Protein AF-A0A7S0IKE3-F1 (afdb_monomer)

Mean predicted aligned error: 17.7 Å

InterPro domains:
  IPR007914 Uncharacterised protein family UPF0193 [PF05250] (13-118)
  IPR007914 Uncharacterised protein family UPF0193 [PTHR28348] (13-118)

Structure (mmCIF, N/CA/C/O backbone):
data_AF-A0A7S0IKE3-F1
#
_entry.id   AF-A0A7S0IKE3-F1
#
loop_
_atom_site.group_PDB
_atom_site.id
_atom_site.type_symbol
_atom_site.label_atom_id
_atom_site.label_alt_id
_atom_site.label_comp_id
_atom_site.label_asym_id
_atom_site.label_entity_id
_atom_site.label_seq_id
_atom_site.pdbx_PDB_ins_code
_atom_site.Cartn_x
_atom_site.Cartn_y
_atom_site.Cartn_z
_atom_site.occupancy
_atom_site.B_iso_or_equiv
_atom_site.auth_seq_id
_atom_site.auth_comp_id
_atom_site.auth_asym_id
_atom_site.auth_atom_id
_atom_site.pdbx_PDB_model_num
ATOM 1 N N . MET A 1 1 ? -18.871 88.749 -38.850 1.00 45.34 1 MET A N 1
ATOM 2 C CA . MET A 1 1 ? -18.575 88.615 -37.410 1.00 45.34 1 MET A CA 1
ATOM 3 C C . MET A 1 1 ? -19.897 88.706 -36.671 1.00 45.34 1 MET A C 1
ATOM 5 O O . MET A 1 1 ? -20.506 89.766 -36.698 1.00 45.34 1 MET A O 1
ATOM 9 N N . ARG A 1 2 ? -20.412 87.582 -36.161 1.00 47.50 2 ARG A N 1
ATOM 10 C CA . ARG A 1 2 ? -21.662 87.541 -35.391 1.00 47.50 2 ARG A CA 1
ATOM 11 C C . ARG A 1 2 ? -21.286 87.447 -33.917 1.00 47.50 2 ARG A C 1
ATOM 13 O O . ARG A 1 2 ? -20.552 86.541 -33.542 1.00 47.50 2 ARG A O 1
ATOM 20 N N . ALA A 1 3 ? -21.708 88.445 -33.153 1.00 47.19 3 ALA A N 1
ATOM 21 C CA . ALA A 1 3 ? -21.729 88.401 -31.704 1.00 47.19 3 ALA A CA 1
ATOM 22 C C . ALA A 1 3 ? -22.910 87.513 -31.301 1.00 47.19 3 ALA A C 1
ATOM 24 O O . ALA A 1 3 ? -24.030 87.787 -31.731 1.00 47.19 3 ALA A O 1
ATOM 25 N N . ASP A 1 4 ? -22.651 86.459 -30.533 1.00 56.16 4 ASP A N 1
ATOM 26 C CA . ASP A 1 4 ? -23.695 85.689 -29.863 1.00 56.16 4 ASP A CA 1
ATOM 27 C C . ASP A 1 4 ? -23.974 86.355 -28.509 1.00 56.16 4 ASP A C 1
ATOM 29 O O . ASP A 1 4 ? -23.067 86.422 -27.672 1.00 56.16 4 ASP A O 1
ATOM 33 N N . PRO A 1 5 ? -25.183 86.892 -28.286 1.00 53.31 5 PRO A N 1
ATOM 34 C CA . PRO A 1 5 ? -25.555 87.467 -27.010 1.00 53.31 5 PRO A CA 1
ATOM 35 C C . PRO A 1 5 ? -26.211 86.403 -26.107 1.00 53.31 5 PRO A C 1
ATOM 37 O O . PRO A 1 5 ? -26.970 85.544 -26.553 1.00 53.31 5 PRO A O 1
ATOM 40 N N . ASP A 1 6 ? -25.928 86.522 -24.810 1.00 53.03 6 ASP A N 1
ATOM 41 C CA . ASP A 1 6 ? -26.840 86.186 -23.712 1.00 53.03 6 ASP A CA 1
ATOM 42 C C . ASP A 1 6 ? -27.075 84.706 -23.341 1.00 53.03 6 ASP A C 1
ATOM 44 O O . ASP A 1 6 ? -28.203 84.211 -23.358 1.00 53.03 6 ASP A O 1
ATOM 48 N N . PHE A 1 7 ? -26.059 84.024 -22.787 1.00 53.97 7 PHE A N 1
ATOM 49 C CA . PHE A 1 7 ? -26.342 82.994 -21.771 1.00 53.97 7 PHE A CA 1
ATOM 50 C C . PHE A 1 7 ? -26.516 83.670 -20.406 1.00 53.97 7 PHE A C 1
ATOM 52 O O . PHE A 1 7 ? -25.592 83.764 -19.596 1.00 53.97 7 PHE A O 1
ATOM 59 N N . ASN A 1 8 ? -27.723 84.184 -20.170 1.00 55.00 8 ASN A N 1
ATOM 60 C CA . ASN A 1 8 ? -28.148 84.720 -18.882 1.00 55.00 8 ASN A CA 1
ATOM 61 C C . ASN A 1 8 ? -28.216 83.587 -17.838 1.00 55.00 8 ASN A C 1
ATOM 63 O O . ASN A 1 8 ? -29.239 82.925 -17.648 1.00 55.00 8 ASN A O 1
ATOM 67 N N . GLY A 1 9 ? -27.094 83.335 -17.168 1.00 57.28 9 GLY A N 1
ATOM 68 C CA . GLY A 1 9 ? -27.010 82.432 -16.032 1.00 57.28 9 GLY A CA 1
ATOM 69 C C . GLY A 1 9 ? -27.737 83.011 -14.823 1.00 57.28 9 GLY A C 1
ATOM 70 O O . GLY A 1 9 ? -27.128 83.728 -14.049 1.00 57.28 9 GLY A O 1
ATOM 71 N N . THR A 1 10 ? -29.024 82.696 -14.650 1.00 59.00 10 THR A N 1
ATOM 72 C CA . THR A 1 10 ? -29.737 82.619 -13.352 1.00 59.00 10 THR A CA 1
ATOM 73 C C . THR A 1 10 ? -31.196 82.175 -13.552 1.00 59.00 10 THR A C 1
ATOM 75 O O . THR A 1 10 ? -32.143 82.897 -13.274 1.00 59.00 10 THR A O 1
ATOM 78 N N . SER A 1 11 ? -31.418 80.933 -13.985 1.00 60.00 11 SER A N 1
ATOM 79 C CA . SER A 1 11 ? -32.723 80.273 -13.816 1.00 60.00 11 SER A CA 1
ATOM 80 C C . SER A 1 11 ? -32.550 79.101 -12.857 1.00 60.00 11 SER A C 1
ATOM 82 O O . SER A 1 11 ? -32.258 77.980 -13.262 1.00 60.00 11 SER A O 1
ATOM 84 N N . ARG A 1 12 ? -32.651 79.364 -11.546 1.00 62.69 12 ARG A N 1
ATOM 85 C CA . ARG A 1 12 ? -32.729 78.288 -10.547 1.00 62.69 12 ARG A CA 1
ATOM 86 C C . ARG A 1 12 ? -34.019 77.515 -10.818 1.00 62.69 12 ARG A C 1
ATOM 88 O O . ARG A 1 12 ? -35.097 78.093 -10.712 1.00 62.69 12 ARG A O 1
ATOM 95 N N . ALA A 1 13 ? -33.899 76.237 -11.174 1.00 63.72 13 ALA A N 1
ATOM 96 C CA . ALA A 1 13 ? -35.047 75.354 -11.362 1.00 63.72 13 ALA A CA 1
ATOM 97 C C . ALA A 1 13 ? -36.006 75.446 -10.153 1.00 63.72 13 ALA A C 1
ATOM 99 O O . ALA A 1 13 ? -35.532 75.588 -9.015 1.00 63.72 13 ALA A O 1
ATOM 100 N N . PRO A 1 14 ? -37.335 75.387 -10.366 1.00 68.06 14 PRO A N 1
ATOM 101 C CA . PRO A 1 14 ? -38.293 75.465 -9.272 1.00 68.06 14 PRO A CA 1
ATOM 102 C 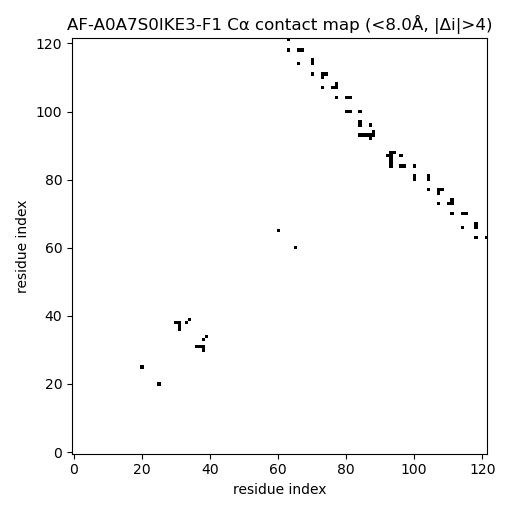C . PRO A 1 14 ? -38.016 74.348 -8.264 1.00 68.06 14 PRO A C 1
ATOM 104 O O . PRO A 1 14 ? -37.802 73.191 -8.633 1.00 68.06 14 PRO A O 1
ATOM 107 N N . LYS A 1 15 ? -37.997 74.697 -6.972 1.00 65.50 15 LYS A N 1
ATOM 108 C CA . LYS A 1 15 ? -37.806 73.699 -5.917 1.00 65.50 15 LYS A CA 1
ATOM 109 C C . LYS A 1 15 ? -38.987 72.719 -5.952 1.00 65.50 15 LYS A C 1
ATOM 111 O O . LYS A 1 15 ? -40.131 73.168 -6.030 1.00 65.50 15 LYS A O 1
ATOM 116 N N . PRO A 1 16 ? -38.739 71.403 -5.883 1.00 68.69 16 PRO A N 1
ATOM 117 C CA . PRO A 1 16 ? -39.806 70.413 -5.893 1.00 68.69 16 PRO A CA 1
ATOM 118 C C . PRO A 1 16 ? -40.721 70.615 -4.681 1.00 68.69 16 PRO A C 1
ATOM 120 O O . PRO A 1 16 ? -40.253 70.724 -3.549 1.00 68.69 16 PRO A O 1
ATOM 123 N N . SER A 1 17 ? -42.032 70.666 -4.922 1.00 66.00 17 SER A N 1
ATOM 124 C CA . SER A 1 17 ? -43.053 70.903 -3.889 1.00 66.00 17 SER A CA 1
ATOM 125 C C . SER A 1 17 ? -43.344 69.676 -3.021 1.00 66.00 17 SER A C 1
ATOM 127 O O . SER A 1 17 ? -43.993 69.789 -1.984 1.00 66.00 17 SER A O 1
ATOM 129 N N . LYS A 1 18 ? -42.863 68.497 -3.427 1.00 71.69 18 LYS A N 1
ATOM 130 C CA . LYS A 1 18 ? -43.030 67.227 -2.716 1.00 71.69 18 LYS A CA 1
ATOM 131 C C . LYS A 1 18 ? -41.665 66.585 -2.468 1.00 71.69 18 LYS A C 1
ATOM 133 O O . LYS A 1 18 ? -40.740 66.821 -3.251 1.00 71.69 18 LYS A O 1
ATOM 138 N N . PRO A 1 19 ? -41.518 65.768 -1.410 1.00 71.88 19 PRO A N 1
ATOM 139 C CA . PRO A 1 19 ? -40.278 65.050 -1.159 1.00 71.88 19 PRO A CA 1
ATOM 140 C C . PRO A 1 19 ? -39.925 64.204 -2.384 1.00 71.88 19 PRO A C 1
ATOM 142 O O . PRO A 1 19 ? -40.719 63.367 -2.802 1.00 71.88 19 PRO A O 1
ATOM 145 N N . LEU A 1 20 ? -38.733 64.414 -2.947 1.00 71.94 20 LEU A N 1
ATOM 146 C CA . LEU A 1 20 ? -38.260 63.669 -4.122 1.00 71.94 20 LEU A CA 1
ATOM 147 C C . LEU A 1 20 ? -38.083 62.169 -3.843 1.00 71.94 20 LEU A C 1
ATOM 149 O O . LEU A 1 20 ? -37.972 61.374 -4.769 1.00 71.94 20 LEU A O 1
ATOM 153 N N . LEU A 1 21 ? -38.012 61.790 -2.566 1.00 77.50 21 LEU A N 1
ATOM 154 C CA . LEU A 1 21 ? -37.668 60.450 -2.131 1.00 77.50 21 LEU A CA 1
ATOM 155 C C . LEU A 1 21 ? -38.430 60.091 -0.854 1.00 77.50 21 LEU A C 1
ATOM 157 O O . LEU A 1 21 ? -38.525 60.910 0.064 1.00 77.50 21 LEU A O 1
ATOM 161 N N . GLY A 1 22 ? -38.943 58.863 -0.785 1.00 82.38 22 GLY A N 1
ATOM 162 C CA . GLY A 1 22 ? -39.576 58.329 0.421 1.00 82.38 22 GLY A CA 1
ATOM 163 C C . GLY A 1 22 ? -38.570 58.073 1.550 1.00 82.38 22 GLY A C 1
ATOM 164 O O . GLY A 1 22 ? -37.378 57.884 1.308 1.00 82.38 22 GLY A O 1
ATOM 165 N N . GLU A 1 23 ? -39.052 58.026 2.794 1.00 83.31 23 GLU A N 1
ATOM 166 C CA . GLU A 1 23 ? -38.221 57.841 3.999 1.00 83.31 23 GLU A CA 1
ATOM 167 C C . GLU A 1 23 ? -37.362 56.565 3.970 1.00 83.31 23 GLU A C 1
ATOM 169 O O . GLU A 1 23 ? -36.207 56.575 4.400 1.00 83.31 23 GLU A O 1
ATOM 174 N N . ALA A 1 24 ? -37.886 55.468 3.415 1.00 79.31 24 ALA A N 1
ATOM 175 C CA . ALA A 1 24 ? -37.149 54.209 3.292 1.00 79.31 24 ALA A CA 1
ATOM 176 C C . ALA A 1 24 ? -35.911 54.344 2.389 1.00 79.31 24 ALA A C 1
ATOM 178 O O . ALA A 1 24 ? -34.823 53.876 2.731 1.00 79.31 24 ALA A O 1
ATOM 179 N N . GLU A 1 25 ? -36.067 55.033 1.262 1.00 78.44 25 GLU A N 1
ATOM 180 C CA . GLU A 1 25 ? -35.005 55.196 0.273 1.00 78.44 25 GLU A CA 1
ATOM 181 C C . GLU A 1 25 ? -33.990 56.264 0.722 1.00 78.44 25 GLU A C 1
ATOM 183 O O . GLU A 1 25 ? -32.786 56.077 0.549 1.00 78.44 25 GLU A O 1
ATOM 188 N N . LYS A 1 26 ? -34.426 57.301 1.459 1.00 85.06 26 LYS A N 1
ATOM 189 C CA . LYS A 1 26 ? -33.505 58.202 2.180 1.00 85.06 26 LYS A CA 1
ATOM 190 C C . LYS A 1 26 ? -32.591 57.431 3.138 1.00 85.06 26 LYS A C 1
ATOM 192 O O . LYS A 1 26 ? -31.377 57.616 3.102 1.00 85.06 26 LYS A O 1
ATOM 197 N N . ARG A 1 27 ? -33.150 56.529 3.958 1.00 82.50 27 ARG A N 1
ATOM 198 C CA . ARG A 1 27 ? -32.368 55.704 4.903 1.00 82.50 27 ARG A CA 1
ATOM 199 C C . ARG A 1 27 ? -31.409 54.747 4.200 1.00 82.50 27 ARG A C 1
ATOM 201 O O . ARG A 1 27 ? -30.333 54.469 4.728 1.00 82.50 27 ARG A O 1
ATOM 208 N N . ARG A 1 28 ? -31.792 54.213 3.037 1.00 80.56 28 ARG A N 1
ATOM 209 C CA . ARG A 1 2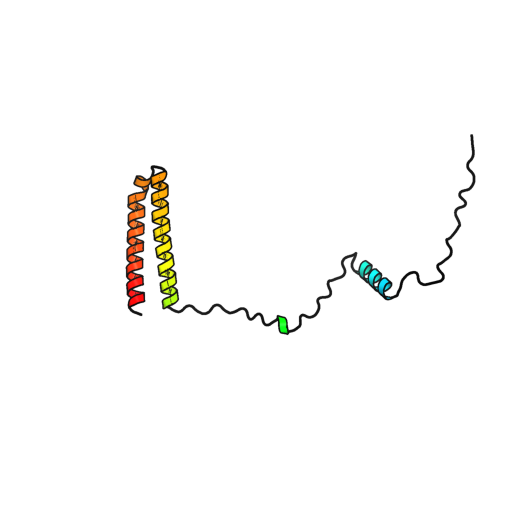8 ? -30.912 53.371 2.219 1.00 80.56 28 ARG A CA 1
ATOM 210 C C . ARG A 1 28 ? -29.708 54.169 1.716 1.00 80.56 28 ARG A C 1
ATOM 212 O O . ARG A 1 28 ? -28.580 53.714 1.887 1.00 80.56 28 ARG A O 1
ATOM 219 N N . LEU A 1 29 ? -29.937 55.352 1.142 1.00 80.06 29 LEU A N 1
ATOM 220 C CA . LEU A 1 29 ? -28.866 56.219 0.638 1.00 80.06 29 LEU A CA 1
ATOM 221 C C . LEU A 1 29 ? -27.958 56.737 1.753 1.00 80.06 29 LEU A C 1
ATOM 223 O O . LEU A 1 29 ? -26.746 56.812 1.564 1.00 80.06 29 LEU A O 1
ATOM 227 N N . GLN A 1 30 ? -28.530 57.056 2.915 1.00 84.19 30 GLN A N 1
ATOM 228 C CA . GLN A 1 30 ? -27.762 57.424 4.099 1.00 84.19 30 GLN A CA 1
ATOM 229 C C . GLN A 1 30 ? -26.784 56.306 4.483 1.00 84.19 30 GLN A C 1
ATOM 231 O O . GLN A 1 30 ? -25.582 56.551 4.529 1.00 84.19 30 GLN A O 1
ATOM 236 N N . ARG A 1 31 ? -27.272 55.067 4.643 1.00 79.56 31 ARG A N 1
ATOM 237 C CA . ARG A 1 31 ? -26.408 53.910 4.933 1.00 79.56 31 ARG A CA 1
ATOM 238 C C . ARG A 1 31 ? -25.353 53.687 3.852 1.00 79.56 31 ARG A C 1
ATOM 240 O O . ARG A 1 31 ? -24.208 53.381 4.157 1.00 79.56 31 ARG A O 1
ATOM 247 N N . LEU A 1 32 ? -25.704 53.866 2.581 1.00 79.94 32 LEU A N 1
ATOM 248 C CA . LEU A 1 32 ? -24.746 53.711 1.487 1.00 79.94 32 LEU A CA 1
ATOM 249 C C . LEU A 1 32 ? -23.587 54.717 1.584 1.00 79.94 32 LEU A C 1
ATOM 251 O O . LEU A 1 32 ? -22.445 54.350 1.313 1.00 79.94 32 LEU A O 1
ATOM 255 N N . ARG A 1 33 ? -23.869 55.962 1.995 1.00 80.81 33 ARG A N 1
ATOM 256 C CA . ARG A 1 33 ? -22.848 56.994 2.230 1.00 80.81 33 ARG A CA 1
ATOM 257 C C . ARG A 1 33 ? -22.007 56.707 3.468 1.00 80.81 33 ARG A C 1
ATOM 259 O O . ARG A 1 33 ? -20.793 56.832 3.395 1.00 80.81 33 ARG A O 1
ATOM 266 N N . GLU A 1 34 ? -22.640 56.302 4.567 1.00 78.00 34 GLU A N 1
ATOM 267 C CA . GLU A 1 34 ? -21.953 55.969 5.825 1.00 78.00 34 GLU A CA 1
ATOM 268 C C . GLU A 1 34 ? -20.882 54.886 5.627 1.00 78.00 34 GLU A C 1
ATOM 270 O O . GLU A 1 34 ? -19.812 54.963 6.222 1.00 78.00 34 GLU A O 1
ATOM 275 N N . PHE A 1 35 ? -21.133 53.914 4.745 1.00 74.00 35 PHE A N 1
ATOM 276 C CA . PHE A 1 35 ? -20.226 52.791 4.501 1.00 74.00 35 PHE A CA 1
ATOM 277 C C . PHE A 1 35 ? -19.477 52.855 3.158 1.00 74.00 35 PHE A C 1
ATOM 279 O O . PHE A 1 35 ? -19.058 51.815 2.647 1.00 74.00 35 PHE A O 1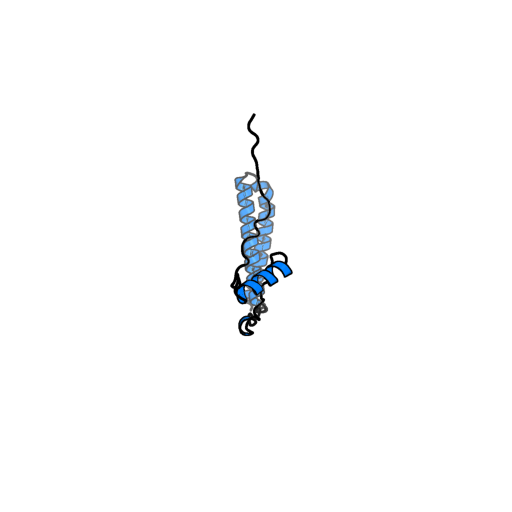
ATOM 286 N N . ASN A 1 36 ? -19.321 54.042 2.553 1.00 76.25 36 ASN A N 1
ATOM 287 C CA . ASN A 1 36 ? -18.604 54.232 1.278 1.00 76.25 36 ASN A CA 1
ATOM 288 C C . ASN A 1 36 ? -19.005 53.216 0.183 1.00 76.25 36 ASN A C 1
ATOM 290 O O . ASN A 1 36 ? -18.163 52.663 -0.522 1.00 76.25 36 ASN A O 1
ATOM 294 N N . GLY A 1 37 ? -20.300 52.921 0.059 1.00 68.44 37 GLY A N 1
ATOM 295 C CA . GLY A 1 37 ? -20.821 51.985 -0.940 1.00 68.44 37 GLY A CA 1
ATOM 296 C C . GLY A 1 37 ? -20.844 50.504 -0.534 1.00 68.44 37 GLY A C 1
ATOM 297 O O . GLY A 1 37 ? -21.401 49.704 -1.284 1.00 68.44 37 GLY A O 1
ATOM 298 N N . ARG A 1 38 ? -20.314 50.115 0.635 1.00 67.44 38 ARG A N 1
ATOM 299 C CA . ARG A 1 38 ? -20.341 48.726 1.143 1.00 67.44 38 ARG A CA 1
ATOM 300 C C . ARG A 1 38 ? -21.020 48.624 2.512 1.00 67.44 38 ARG A C 1
ATOM 302 O O . ARG A 1 38 ? -20.334 48.466 3.521 1.00 67.44 38 ARG A O 1
ATOM 309 N N . PRO A 1 39 ? -22.361 48.706 2.580 1.00 64.19 39 PRO A N 1
ATOM 310 C CA . PRO A 1 39 ? -23.061 48.485 3.838 1.00 64.19 39 PRO A CA 1
ATOM 311 C C . PRO A 1 39 ? -22.739 47.078 4.379 1.00 64.19 39 PRO A C 1
ATOM 313 O O . PRO A 1 39 ? -22.720 46.127 3.592 1.00 64.19 39 PRO A O 1
ATOM 316 N N . PRO A 1 40 ? -22.481 46.930 5.691 1.00 61.66 40 PRO A N 1
ATOM 317 C CA . PRO A 1 40 ? -22.179 45.642 6.293 1.00 61.66 40 PRO A CA 1
ATOM 318 C C . PRO A 1 40 ? -23.364 44.701 6.100 1.00 61.66 40 PRO A C 1
ATOM 320 O O . PRO A 1 40 ? -24.526 45.085 6.278 1.00 61.66 40 PRO A O 1
ATOM 323 N N . GLU A 1 41 ? -23.060 43.468 5.709 1.00 61.66 41 GLU A N 1
ATOM 324 C CA . GLU A 1 41 ? -24.058 42.423 5.559 1.00 61.66 41 GLU A CA 1
ATOM 325 C C . GLU A 1 41 ? -24.736 42.224 6.918 1.00 61.66 41 GLU A C 1
ATOM 327 O O . GLU A 1 41 ? -24.073 42.009 7.935 1.00 61.66 41 GLU A O 1
ATOM 332 N N . VAL A 1 42 ? -26.061 42.376 6.967 1.00 60.44 42 VAL A N 1
ATOM 333 C CA . VAL A 1 42 ? -26.826 42.126 8.189 1.00 60.44 42 VAL A CA 1
ATOM 334 C C . VAL A 1 42 ? -26.701 40.636 8.478 1.00 60.44 42 VAL A C 1
ATOM 336 O O . VAL A 1 42 ? -27.431 39.829 7.901 1.00 60.44 42 VAL A O 1
ATOM 339 N N . VAL A 1 43 ? -25.758 40.273 9.348 1.00 57.38 43 VAL A N 1
ATOM 340 C CA . VAL A 1 43 ? -25.619 38.916 9.870 1.00 57.38 43 VAL A CA 1
ATOM 341 C C . VAL A 1 43 ? -26.902 38.634 10.637 1.00 57.38 43 VAL A C 1
ATOM 343 O O . VAL A 1 43 ? -27.086 39.072 11.773 1.00 57.38 43 VAL A O 1
ATOM 346 N N . ARG A 1 44 ? -27.854 37.967 9.981 1.00 60.44 44 ARG A N 1
ATOM 347 C CA . ARG A 1 44 ? -29.043 37.466 10.665 1.00 60.44 44 ARG A CA 1
ATOM 348 C C . ARG A 1 44 ? -28.529 36.510 11.740 1.00 60.44 44 ARG A C 1
ATOM 350 O O . ARG A 1 44 ? -27.691 35.670 11.408 1.00 60.44 44 ARG A O 1
ATOM 357 N N . PRO A 1 45 ? -28.986 36.606 12.998 1.00 56.91 45 PRO A N 1
ATOM 358 C CA . PRO A 1 45 ? -28.635 35.601 13.984 1.00 56.91 45 PRO A CA 1
ATOM 359 C C . PRO A 1 45 ? -29.108 34.256 13.433 1.00 56.91 45 PRO A C 1
ATOM 361 O O . PRO A 1 45 ? -30.307 34.049 13.230 1.00 56.91 45 PRO A O 1
ATOM 364 N N . GLN A 1 46 ? -28.155 33.380 13.103 1.00 54.34 46 GLN A N 1
ATOM 365 C CA . GLN A 1 46 ? -28.462 32.014 12.708 1.00 54.34 46 GLN A CA 1
ATOM 366 C C . GLN A 1 46 ? -29.327 31.416 13.811 1.00 54.34 46 GLN A C 1
ATOM 368 O O . GLN A 1 46 ? -29.000 31.507 14.999 1.00 54.34 46 GLN A O 1
ATOM 373 N N . LYS A 1 47 ? -30.471 30.850 13.425 1.00 57.50 47 LYS A N 1
ATOM 374 C CA . LYS A 1 47 ? -31.327 30.124 14.361 1.00 57.50 47 LYS A CA 1
ATOM 375 C C . LYS A 1 47 ? -30.452 29.043 15.002 1.00 57.50 47 LYS A C 1
ATOM 377 O O . LYS A 1 47 ? -29.738 28.342 14.288 1.00 57.50 47 LYS A O 1
ATOM 382 N N . LEU A 1 48 ? -30.506 28.887 16.330 1.00 54.19 48 LEU A N 1
ATOM 383 C CA . LEU A 1 48 ? -29.725 27.868 17.056 1.00 54.19 48 LEU A CA 1
ATOM 384 C C . LEU A 1 48 ? -29.863 26.450 16.458 1.00 54.19 48 LEU A C 1
ATOM 386 O O . LEU A 1 48 ? -28.977 25.625 16.653 1.00 54.19 48 LEU A O 1
ATOM 390 N N . SER A 1 49 ? -30.929 26.188 15.693 1.00 54.97 49 SER A N 1
ATOM 391 C CA . SER A 1 49 ? -31.156 24.959 14.928 1.00 54.97 49 SER A CA 1
ATOM 392 C C . SER A 1 49 ? -30.067 24.620 13.900 1.00 54.97 49 SER A C 1
ATOM 394 O O . SER A 1 49 ? -29.973 23.469 13.495 1.00 54.97 49 SER A O 1
ATOM 396 N N . GLU A 1 50 ? -29.239 25.577 13.473 1.00 55.84 50 GLU A N 1
ATOM 397 C CA . GLU A 1 50 ? -28.143 25.343 12.514 1.00 55.84 50 GLU A CA 1
ATOM 398 C C . GLU A 1 50 ? -26.797 25.042 13.196 1.00 55.84 50 GLU A C 1
ATOM 400 O O . GLU A 1 50 ? -25.843 24.624 12.538 1.00 55.84 50 GLU A O 1
ATOM 405 N N . ARG A 1 51 ? -26.707 25.217 14.523 1.00 53.34 51 ARG A N 1
ATOM 406 C CA . ARG A 1 51 ? -25.464 25.038 15.292 1.00 53.34 51 ARG A CA 1
ATOM 407 C C . ARG A 1 51 ? -25.166 23.574 15.629 1.00 53.34 51 ARG A C 1
ATOM 409 O O . ARG A 1 51 ? -24.049 23.252 16.024 1.00 53.34 51 ARG A O 1
ATOM 416 N N . SER A 1 52 ? -26.128 22.679 15.421 1.00 53.38 52 SER A N 1
ATOM 417 C CA . SER A 1 52 ? -26.013 21.246 15.706 1.00 53.38 52 SER A CA 1
ATOM 418 C C . SER A 1 52 ? -25.443 20.452 14.528 1.00 53.38 52 SER A C 1
ATOM 420 O O . SER A 1 52 ? -25.903 19.357 14.232 1.00 53.38 52 SER A O 1
ATOM 422 N N . LYS A 1 53 ? -24.412 20.966 13.852 1.00 60.47 53 LYS A N 1
ATOM 423 C CA . LYS A 1 53 ? -23.471 20.076 13.162 1.00 60.47 53 LYS A CA 1
ATOM 424 C C . LYS A 1 53 ? -22.454 19.653 14.206 1.00 60.47 53 LYS A C 1
ATOM 426 O O . LYS A 1 53 ? -21.368 20.222 14.293 1.00 60.47 53 LYS A O 1
ATOM 431 N N . VAL A 1 54 ? -22.859 18.716 15.065 1.00 60.97 54 VAL A N 1
ATOM 432 C CA . VAL A 1 54 ? -21.919 17.988 15.917 1.00 60.97 54 VAL A CA 1
ATOM 433 C C . VAL A 1 54 ? -20.879 17.432 14.954 1.00 60.97 54 VAL A C 1
ATOM 435 O O . VAL A 1 54 ? -21.205 16.593 14.121 1.00 60.97 54 VAL A O 1
ATOM 438 N N . LYS A 1 55 ? -19.661 17.982 14.981 1.00 63.94 55 LYS A N 1
ATOM 439 C CA . LYS A 1 55 ? -18.520 17.357 14.317 1.00 63.94 55 LYS A CA 1
ATOM 440 C C . LYS A 1 55 ? -18.436 15.966 14.927 1.00 63.94 55 LYS A C 1
ATOM 442 O O . LYS A 1 55 ? -18.067 15.860 16.096 1.00 63.94 55 LYS A O 1
ATOM 447 N N . GLU A 1 56 ? -18.872 14.946 14.192 1.00 64.31 56 GLU A N 1
ATOM 448 C CA . GLU A 1 56 ? -18.688 13.560 14.601 1.00 64.31 56 GLU A CA 1
ATOM 449 C C . GLU A 1 56 ? -17.205 13.397 14.901 1.00 64.31 56 GLU A C 1
ATOM 451 O O . GLU A 1 56 ? -16.352 13.558 14.026 1.00 64.31 56 GLU A O 1
ATOM 456 N N . GLN A 1 57 ? -16.882 13.190 16.177 1.00 68.75 57 GLN A N 1
ATOM 457 C CA . GLN A 1 57 ? -15.524 12.824 16.520 1.00 68.75 57 GLN A CA 1
ATOM 458 C C . GLN A 1 57 ? -15.275 11.456 15.884 1.00 68.75 57 GLN A C 1
ATOM 460 O O . GLN A 1 57 ? -16.127 10.572 16.033 1.00 68.75 57 GLN A O 1
ATOM 465 N N . PRO A 1 58 ? -14.160 11.271 15.156 1.00 73.81 58 PRO A N 1
ATOM 466 C CA . PRO A 1 58 ? -13.877 9.994 14.529 1.00 73.81 58 PRO A CA 1
ATOM 467 C C . PRO A 1 58 ? -13.864 8.917 15.615 1.00 73.81 58 PRO A C 1
ATOM 469 O O . PRO A 1 58 ? -13.207 9.067 16.651 1.00 73.81 58 PRO A O 1
ATOM 472 N N . ARG A 1 59 ? -14.645 7.851 15.404 1.00 82.75 59 ARG A N 1
ATOM 473 C CA . ARG A 1 59 ? -14.661 6.707 16.317 1.00 82.75 59 ARG A CA 1
ATOM 474 C C . ARG A 1 59 ? -13.240 6.157 16.424 1.00 82.75 59 ARG A C 1
ATOM 476 O O . ARG A 1 59 ? -12.523 6.074 15.429 1.00 82.75 59 ARG A O 1
ATOM 483 N N . ARG A 1 60 ? -12.826 5.799 17.642 1.00 84.94 60 ARG A N 1
ATOM 484 C CA . ARG A 1 60 ? -11.539 5.127 17.849 1.00 84.94 60 ARG A CA 1
ATOM 485 C C . ARG A 1 60 ? -11.611 3.760 17.176 1.00 84.94 60 ARG A C 1
ATOM 487 O O . ARG A 1 60 ? -12.481 2.970 17.533 1.00 84.94 60 ARG A O 1
ATOM 494 N N . LYS A 1 61 ? -10.710 3.517 16.224 1.00 89.00 61 LYS A N 1
ATOM 495 C CA . LYS A 1 61 ? -10.592 2.233 15.528 1.00 89.00 61 LYS A CA 1
ATOM 496 C C . LYS A 1 61 ? -10.273 1.131 16.532 1.00 89.00 61 LYS A C 1
ATOM 498 O O . LYS A 1 61 ? -9.406 1.314 17.394 1.00 89.00 61 LYS A O 1
ATOM 503 N N . THR A 1 62 ? -10.962 0.007 16.414 1.00 93.44 62 THR A N 1
ATOM 504 C CA . THR A 1 62 ? -10.654 -1.220 17.148 1.00 93.44 62 THR A CA 1
ATOM 505 C C . THR A 1 62 ? -9.282 -1.753 16.739 1.00 93.44 62 THR A C 1
ATOM 507 O O . THR A 1 62 ? -8.747 -1.402 15.688 1.00 93.44 62 THR A O 1
ATOM 510 N N . GLN A 1 63 ? -8.692 -2.614 17.568 1.00 92.06 63 GLN A N 1
ATOM 511 C CA . GLN A 1 63 ? -7.404 -3.233 17.248 1.00 92.06 63 GLN A CA 1
ATOM 512 C C . GLN A 1 63 ? -7.472 -4.047 15.946 1.00 92.06 63 GLN A C 1
ATOM 514 O O . GLN A 1 63 ? -6.544 -3.995 15.146 1.00 92.06 63 GLN A O 1
ATOM 519 N N . ARG A 1 64 ? -8.593 -4.740 15.709 1.00 93.81 64 ARG A N 1
ATOM 520 C CA . ARG A 1 64 ? -8.837 -5.486 14.474 1.00 93.81 64 ARG A CA 1
ATOM 521 C C . ARG A 1 64 ? -8.860 -4.566 13.251 1.00 93.81 64 ARG A C 1
ATOM 523 O O . ARG A 1 64 ? -8.118 -4.814 12.312 1.00 93.81 64 ARG A O 1
ATOM 530 N N . GLU A 1 65 ? -9.621 -3.470 13.297 1.00 94.88 65 GLU A N 1
ATOM 531 C CA . GLU A 1 65 ? -9.676 -2.487 12.198 1.00 94.88 65 GLU A CA 1
ATOM 532 C C . GLU A 1 65 ? -8.300 -1.869 11.899 1.00 94.88 65 GLU A C 1
ATOM 534 O O . GLU A 1 65 ? -7.969 -1.624 10.744 1.00 94.88 65 GLU A O 1
ATOM 539 N N . GLN A 1 66 ? -7.475 -1.632 12.926 1.00 94.81 66 GLN A N 1
ATOM 540 C CA . GLN A 1 66 ? -6.107 -1.129 12.741 1.00 94.81 66 GLN A CA 1
ATOM 541 C C . GLN A 1 66 ? -5.206 -2.152 12.035 1.00 94.81 66 GLN A C 1
ATOM 543 O O . GLN A 1 66 ? -4.394 -1.778 11.191 1.00 94.81 66 GLN A O 1
ATOM 548 N N . LEU A 1 67 ? -5.336 -3.438 12.376 1.00 95.31 67 LEU A N 1
ATOM 549 C CA . LEU A 1 67 ? -4.589 -4.509 11.716 1.00 95.31 67 LEU A CA 1
ATOM 550 C C . LEU A 1 67 ? -5.062 -4.735 10.277 1.00 95.31 67 LEU A C 1
ATOM 552 O O . LEU A 1 67 ? -4.225 -4.940 9.406 1.00 95.31 67 LEU A O 1
ATOM 556 N N . GLU A 1 68 ? -6.369 -4.658 10.017 1.00 95.69 68 GLU A N 1
ATOM 557 C CA . GLU A 1 68 ? -6.937 -4.741 8.664 1.00 95.69 68 GLU A CA 1
ATOM 558 C C . GLU A 1 68 ? -6.460 -3.573 7.785 1.00 95.69 68 GLU A C 1
ATOM 560 O O . GLU A 1 68 ? -6.072 -3.782 6.639 1.00 95.69 68 GLU A O 1
ATOM 565 N N . GLU A 1 69 ? -6.409 -2.351 8.321 1.00 96.50 69 GLU A N 1
ATOM 566 C CA . GLU A 1 69 ? -5.859 -1.191 7.607 1.00 96.50 69 GLU A CA 1
ATOM 567 C C . GLU A 1 69 ? -4.371 -1.369 7.284 1.00 96.50 69 GLU A C 1
ATOM 569 O O . GLU A 1 69 ? -3.949 -1.106 6.158 1.00 96.50 69 GLU A O 1
ATOM 574 N N . LEU A 1 70 ? -3.581 -1.864 8.241 1.00 97.06 70 LEU A N 1
ATOM 575 C CA . LEU A 1 70 ? -2.169 -2.165 8.010 1.00 97.06 70 LEU A CA 1
ATOM 576 C C . LEU A 1 70 ? -1.990 -3.278 6.968 1.00 97.06 70 LEU A C 1
ATOM 578 O O . LEU A 1 70 ? -1.099 -3.190 6.128 1.00 97.06 70 LEU A O 1
ATOM 582 N N . PHE A 1 71 ? -2.845 -4.301 6.993 1.00 97.62 71 PHE A N 1
ATOM 583 C CA . PHE A 1 71 ? -2.840 -5.369 5.999 1.00 97.62 71 PHE A CA 1
ATOM 584 C C . PHE A 1 71 ? -3.060 -4.803 4.591 1.00 97.62 71 PHE A C 1
ATOM 586 O O . PHE A 1 71 ? -2.266 -5.067 3.692 1.00 97.62 71 PHE A O 1
ATOM 593 N N . GLN A 1 72 ? -4.090 -3.970 4.411 1.00 97.88 72 GLN A N 1
ATOM 594 C CA . GLN A 1 72 ? -4.376 -3.335 3.121 1.00 97.88 72 GLN A CA 1
ATOM 595 C C . GLN A 1 72 ? -3.243 -2.412 2.662 1.00 97.88 72 GLN A C 1
ATOM 597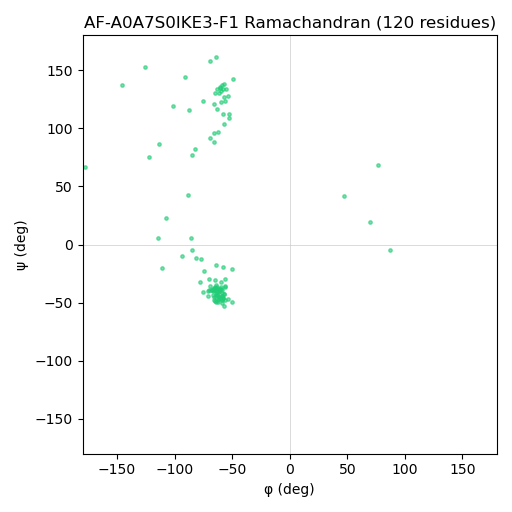 O O . GLN A 1 72 ? -2.904 -2.404 1.482 1.00 97.88 72 GLN A O 1
ATOM 602 N N . ALA A 1 73 ? -2.614 -1.678 3.584 1.00 98.12 73 ALA A N 1
ATOM 603 C CA . ALA A 1 73 ? -1.467 -0.836 3.256 1.00 98.12 73 ALA A CA 1
ATOM 604 C C . ALA A 1 73 ? -0.294 -1.654 2.689 1.00 98.12 73 ALA A C 1
ATOM 606 O O . ALA A 1 73 ? 0.271 -1.284 1.664 1.00 98.12 73 ALA A O 1
ATOM 607 N N . ILE A 1 74 ? 0.035 -2.795 3.304 1.00 97.94 74 ILE A N 1
ATOM 608 C CA . ILE A 1 74 ? 1.133 -3.651 2.830 1.00 97.94 74 ILE A CA 1
ATOM 609 C C . ILE A 1 74 ? 0.795 -4.320 1.490 1.00 97.94 74 ILE A C 1
ATOM 611 O O . ILE A 1 74 ? 1.685 -4.473 0.655 1.00 97.94 74 ILE A O 1
ATOM 615 N N . VAL A 1 75 ? -0.467 -4.700 1.255 1.00 98.25 75 VAL A N 1
ATOM 616 C CA . VAL A 1 75 ? -0.904 -5.180 -0.070 1.00 98.25 75 VAL A CA 1
ATOM 617 C C . VAL A 1 75 ? -0.654 -4.106 -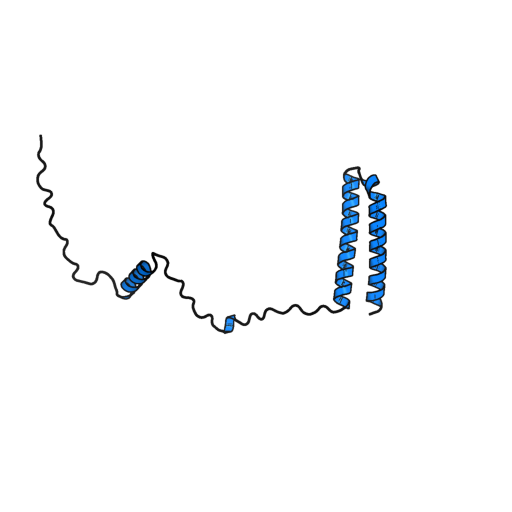1.129 1.00 98.25 75 VAL A C 1
ATOM 619 O O . VAL A 1 75 ? -0.028 -4.402 -2.144 1.00 98.25 75 VAL A O 1
ATOM 622 N N . GLY A 1 76 ? -1.045 -2.858 -0.854 1.00 98.38 76 GLY A N 1
ATOM 623 C CA . GLY A 1 76 ? -0.768 -1.729 -1.745 1.00 98.38 76 GLY A CA 1
ATOM 624 C C . GLY A 1 76 ? 0.727 -1.542 -2.018 1.00 98.38 76 GLY A C 1
ATOM 625 O O . GLY A 1 76 ? 1.125 -1.382 -3.167 1.00 98.38 76 GLY A O 1
ATOM 626 N N . GLU A 1 77 ? 1.582 -1.656 -0.995 1.00 98.31 77 GLU A N 1
ATOM 627 C CA . GLU A 1 77 ? 3.038 -1.590 -1.189 1.00 98.31 77 GLU A CA 1
ATOM 628 C C . GLU A 1 77 ? 3.562 -2.695 -2.120 1.00 98.31 77 GLU A C 1
ATOM 630 O O . GLU A 1 77 ? 4.463 -2.442 -2.916 1.00 98.31 77 GLU A O 1
ATOM 635 N N . ILE A 1 78 ? 3.029 -3.918 -2.042 1.00 98.44 78 ILE A N 1
ATOM 636 C CA . ILE A 1 78 ? 3.432 -5.007 -2.946 1.00 98.44 78 ILE A CA 1
ATOM 637 C C . ILE A 1 78 ? 3.027 -4.678 -4.384 1.00 98.44 78 ILE A C 1
AT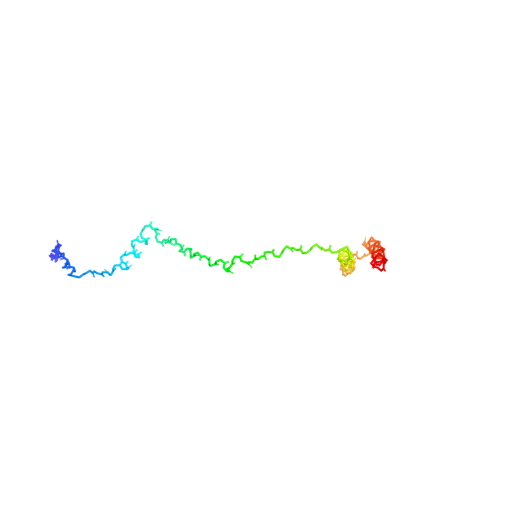OM 639 O O . ILE A 1 78 ? 3.870 -4.774 -5.276 1.00 98.44 78 ILE A O 1
ATOM 643 N N . GLU A 1 79 ? 1.784 -4.245 -4.600 1.00 98.50 79 GLU A N 1
ATOM 644 C CA . GLU A 1 79 ? 1.276 -3.869 -5.926 1.00 98.50 79 GLU A CA 1
ATOM 645 C C . GLU A 1 79 ? 2.102 -2.730 -6.547 1.00 98.50 79 GLU A C 1
ATOM 647 O O . GLU A 1 79 ? 2.472 -2.792 -7.720 1.00 98.50 79 GLU A O 1
ATOM 652 N N . GLU A 1 80 ? 2.471 -1.719 -5.755 1.00 98.50 80 GLU A N 1
ATOM 653 C CA . GLU A 1 80 ? 3.346 -0.627 -6.196 1.00 98.50 80 GLU A CA 1
ATOM 654 C C . GLU A 1 80 ? 4.731 -1.131 -6.625 1.00 98.50 80 GLU A C 1
ATOM 656 O O . GLU A 1 80 ? 5.288 -0.670 -7.626 1.00 98.50 80 GLU A O 1
ATOM 661 N N . ARG A 1 81 ? 5.305 -2.088 -5.887 1.00 98.44 81 ARG A N 1
ATOM 662 C CA . ARG A 1 81 ? 6.631 -2.652 -6.185 1.00 98.44 81 ARG A CA 1
ATOM 663 C C . ARG A 1 81 ? 6.610 -3.533 -7.427 1.00 98.44 81 ARG A C 1
ATOM 665 O O . ARG A 1 81 ? 7.539 -3.458 -8.234 1.00 98.44 81 ARG A O 1
ATOM 672 N N . GLU A 1 82 ? 5.564 -4.334 -7.598 1.00 98.12 82 GLU A N 1
ATOM 673 C CA . GLU A 1 82 ? 5.344 -5.116 -8.816 1.00 98.12 82 GLU A CA 1
ATOM 674 C C . GLU A 1 82 ? 5.167 -4.195 -10.029 1.00 98.12 82 GLU A C 1
ATOM 676 O O . GLU A 1 82 ? 5.883 -4.352 -11.021 1.00 98.12 82 GLU A O 1
ATOM 681 N N . GLY A 1 83 ? 4.321 -3.166 -9.906 1.00 98.25 83 GLY A N 1
ATOM 682 C CA . GLY A 1 83 ? 4.116 -2.157 -10.944 1.00 98.25 83 GLY A CA 1
ATOM 683 C C . GLY A 1 83 ? 5.408 -1.435 -11.328 1.00 98.25 83 GLY A C 1
ATOM 684 O O . GLY A 1 83 ? 5.740 -1.346 -12.510 1.00 98.25 83 GLY A O 1
ATOM 685 N N . PHE A 1 84 ? 6.203 -1.002 -10.345 1.00 98.19 84 PHE A N 1
ATOM 686 C CA . PHE A 1 84 ? 7.510 -0.390 -10.596 1.00 98.19 84 PHE A CA 1
ATOM 687 C C . PHE A 1 84 ? 8.451 -1.324 -11.368 1.00 98.19 84 PHE A C 1
ATOM 689 O O . PHE A 1 84 ? 9.139 -0.893 -12.300 1.00 98.19 84 PHE A O 1
ATOM 696 N N . LEU A 1 85 ? 8.513 -2.606 -10.997 1.00 98.00 85 LEU A N 1
ATOM 697 C CA . LEU A 1 85 ? 9.380 -3.557 -11.688 1.00 98.00 85 LEU A CA 1
ATOM 698 C C . LEU A 1 85 ? 8.931 -3.771 -13.137 1.00 98.00 85 LEU A C 1
ATOM 700 O O . LEU A 1 85 ? 9.779 -3.839 -14.030 1.00 98.00 85 LEU A O 1
ATOM 704 N N . ASP A 1 86 ? 7.625 -3.835 -13.379 1.00 98.25 86 ASP A N 1
ATOM 705 C CA . ASP A 1 86 ? 7.065 -3.972 -14.720 1.00 98.25 86 ASP A CA 1
ATOM 706 C C . ASP A 1 86 ? 7.306 -2.724 -15.579 1.00 98.25 86 ASP A C 1
ATOM 708 O O . ASP A 1 86 ? 7.713 -2.852 -16.737 1.00 98.25 86 ASP A O 1
ATOM 712 N N . GLU A 1 87 ? 7.200 -1.520 -15.010 1.00 98.25 87 GLU A N 1
ATOM 713 C CA . GLU A 1 87 ? 7.620 -0.278 -15.672 1.00 98.25 87 GLU A CA 1
ATOM 714 C C . GLU A 1 87 ? 9.112 -0.316 -16.037 1.00 98.25 87 GLU A C 1
ATOM 716 O O . GLU A 1 87 ? 9.504 -0.023 -17.171 1.00 98.25 87 GLU A O 1
ATOM 721 N N . MET A 1 88 ? 9.977 -0.732 -15.107 1.00 97.75 88 MET A N 1
ATOM 722 C CA . MET A 1 88 ? 11.412 -0.837 -15.376 1.00 97.75 88 MET A CA 1
ATOM 723 C C . MET A 1 88 ? 11.727 -1.894 -16.437 1.00 97.75 88 MET A C 1
ATOM 725 O O . MET A 1 88 ? 12.616 -1.675 -17.265 1.00 97.75 88 MET A O 1
ATOM 729 N N . ARG A 1 89 ? 11.002 -3.019 -16.465 1.00 97.06 89 ARG A N 1
ATOM 730 C CA . ARG A 1 89 ? 11.104 -4.036 -17.524 1.00 97.06 89 ARG A CA 1
ATOM 731 C C . ARG A 1 89 ? 10.678 -3.477 -18.877 1.00 97.06 89 ARG A C 1
ATOM 733 O O . ARG A 1 89 ? 11.418 -3.651 -19.843 1.00 97.06 89 ARG A O 1
ATOM 740 N N . ALA A 1 90 ? 9.567 -2.744 -18.940 1.00 97.94 90 ALA A N 1
ATOM 741 C CA . ALA A 1 90 ? 9.104 -2.087 -20.162 1.00 97.94 90 ALA A CA 1
ATOM 742 C C . ALA A 1 90 ? 10.138 -1.087 -20.714 1.00 97.94 90 ALA A C 1
ATOM 744 O O . ALA A 1 90 ? 10.298 -0.951 -21.927 1.00 97.94 90 ALA A O 1
ATOM 745 N N . HIS A 1 91 ? 10.904 -0.440 -19.833 1.00 97.25 91 HIS A N 1
ATOM 746 C CA . HIS A 1 91 ? 12.011 0.448 -20.196 1.00 97.25 91 HIS A CA 1
ATOM 747 C C . HIS A 1 91 ? 13.364 -0.259 -20.423 1.00 97.25 91 HIS A C 1
ATOM 749 O O . HIS A 1 91 ? 14.379 0.418 -20.612 1.00 97.25 91 HIS A O 1
ATOM 755 N N . GLY A 1 92 ? 13.419 -1.597 -20.393 1.00 97.06 92 GLY A N 1
ATOM 756 C CA . GLY A 1 92 ? 14.647 -2.378 -20.597 1.00 97.06 92 GLY A CA 1
ATOM 757 C C . GLY A 1 92 ? 15.664 -2.271 -19.453 1.00 97.06 92 GLY A C 1
ATOM 758 O O . GLY A 1 92 ? 16.852 -2.519 -19.648 1.00 97.06 92 GLY A O 1
ATOM 759 N N . ARG A 1 93 ? 15.224 -1.857 -18.259 1.00 95.88 93 ARG A N 1
ATOM 760 C CA . ARG A 1 93 ? 16.053 -1.700 -17.049 1.00 95.88 93 ARG A CA 1
ATOM 761 C C . ARG A 1 93 ? 15.683 -2.672 -15.926 1.00 95.88 93 ARG A C 1
ATOM 763 O O . ARG A 1 93 ? 16.255 -2.557 -14.846 1.00 95.88 93 ARG A O 1
ATOM 770 N N . GLY A 1 94 ? 14.770 -3.614 -16.172 1.00 95.06 94 GLY A N 1
ATOM 771 C CA . GLY A 1 94 ? 14.266 -4.574 -15.182 1.00 95.06 94 GLY A CA 1
ATOM 772 C C . GLY A 1 94 ? 15.374 -5.298 -14.416 1.00 95.06 94 GLY A C 1
ATOM 773 O O . GLY A 1 94 ? 15.390 -5.248 -13.190 1.00 95.06 94 GLY A O 1
ATOM 774 N N . ASP A 1 95 ? 16.364 -5.847 -15.124 1.00 96.19 95 ASP A N 1
ATOM 775 C CA . ASP A 1 95 ? 17.464 -6.635 -14.541 1.00 96.19 95 ASP A CA 1
ATOM 776 C C . ASP A 1 95 ? 18.250 -5.891 -13.450 1.00 96.19 95 ASP A C 1
ATOM 778 O O . ASP A 1 95 ? 18.772 -6.505 -12.521 1.00 96.19 95 ASP A O 1
ATOM 782 N N . ARG A 1 96 ? 18.329 -4.553 -13.531 1.00 96.12 96 ARG A N 1
ATOM 783 C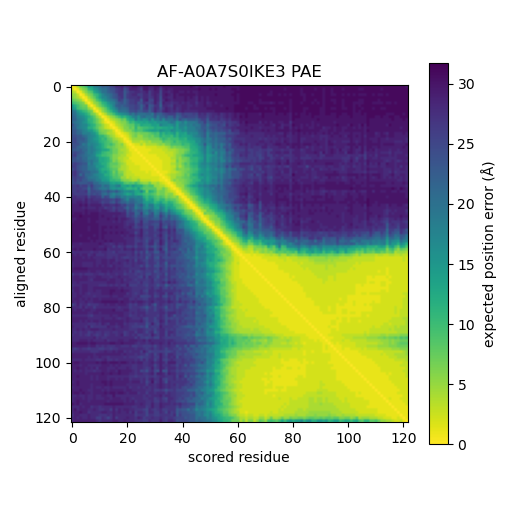 CA . ARG A 1 96 ? 19.039 -3.734 -12.533 1.00 96.12 96 ARG A CA 1
ATOM 784 C C . ARG A 1 96 ? 18.318 -3.686 -11.190 1.00 96.12 96 ARG A C 1
ATOM 786 O O . ARG A 1 96 ? 18.969 -3.501 -10.167 1.00 96.12 96 ARG A O 1
ATOM 793 N N . TYR A 1 97 ? 16.994 -3.803 -11.207 1.00 97.19 97 TYR A N 1
ATOM 794 C CA . TYR A 1 97 ? 16.140 -3.621 -10.034 1.00 97.19 97 TYR A CA 1
ATOM 795 C C . TYR A 1 97 ? 15.501 -4.929 -9.567 1.00 97.19 97 TYR A C 1
ATOM 797 O O . TYR A 1 97 ? 15.129 -5.039 -8.404 1.00 97.19 97 TYR A O 1
ATOM 805 N N . GLU A 1 98 ? 15.416 -5.939 -10.433 1.00 95.81 98 GLU A N 1
ATOM 806 C CA . GLU A 1 98 ? 14.662 -7.165 -10.190 1.00 95.81 98 GLU A CA 1
ATOM 807 C C . GLU A 1 98 ? 15.035 -7.866 -8.884 1.00 95.81 98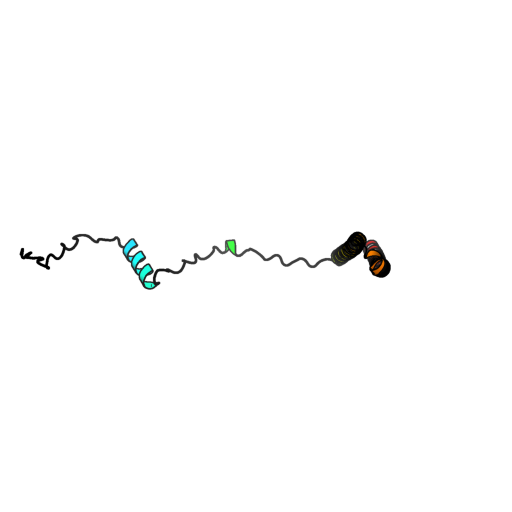 GLU A C 1
ATOM 809 O O . GLU A 1 98 ? 14.146 -8.227 -8.116 1.00 95.81 98 GLU A O 1
ATOM 814 N N . HIS A 1 99 ? 16.327 -8.035 -8.597 1.00 97.56 99 HIS A N 1
ATOM 815 C CA . HIS A 1 99 ? 16.738 -8.732 -7.379 1.00 97.56 99 HIS A CA 1
ATOM 816 C C . HIS A 1 99 ? 16.346 -7.965 -6.109 1.00 97.56 99 HIS A C 1
ATOM 818 O O . HIS A 1 99 ? 15.804 -8.558 -5.177 1.00 97.56 99 HIS A O 1
ATOM 824 N N . ALA A 1 100 ? 16.577 -6.649 -6.091 1.00 97.56 100 ALA A N 1
ATOM 825 C CA . ALA A 1 100 ? 16.252 -5.801 -4.949 1.00 97.56 100 ALA A CA 1
ATOM 826 C C . ALA A 1 100 ? 14.737 -5.740 -4.714 1.00 97.56 100 ALA A C 1
ATOM 828 O O . ALA A 1 100 ? 14.275 -6.006 -3.608 1.00 97.56 100 ALA A O 1
ATOM 829 N N . ILE A 1 101 ? 13.958 -5.487 -5.769 1.00 97.75 101 ILE A N 1
ATOM 830 C CA . ILE A 1 101 ? 12.500 -5.368 -5.669 1.00 97.75 101 ILE A CA 1
ATOM 831 C C . ILE A 1 101 ? 11.853 -6.704 -5.284 1.00 97.75 101 ILE A C 1
ATOM 833 O O . ILE A 1 101 ? 10.961 -6.736 -4.441 1.00 97.75 101 ILE A O 1
ATOM 837 N N . ARG A 1 102 ? 12.331 -7.836 -5.819 1.00 97.69 102 ARG A N 1
ATOM 838 C CA . ARG A 1 102 ? 11.841 -9.161 -5.398 1.00 97.69 102 ARG A CA 1
ATOM 839 C C . ARG A 1 102 ? 12.135 -9.450 -3.925 1.00 97.69 102 ARG A C 1
ATOM 841 O O . ARG A 1 102 ? 11.314 -10.088 -3.269 1.00 97.69 102 ARG A O 1
ATOM 848 N N . ALA A 1 103 ? 13.282 -9.008 -3.406 1.00 98.31 103 ALA A N 1
ATOM 849 C CA . ALA A 1 103 ? 13.608 -9.163 -1.990 1.00 98.31 103 ALA A CA 1
ATOM 850 C C . ALA A 1 103 ? 12.671 -8.325 -1.103 1.00 98.31 103 ALA A C 1
ATOM 852 O O . ALA A 1 103 ? 12.152 -8.839 -0.113 1.00 98.31 103 ALA A O 1
ATOM 853 N N . GLU A 1 104 ? 12.390 -7.081 -1.494 1.00 98.12 104 GLU A N 1
ATOM 854 C CA . GLU A 1 104 ? 11.428 -6.215 -0.801 1.00 98.12 104 GLU A CA 1
ATOM 855 C C . GLU A 1 104 ? 10.010 -6.805 -0.816 1.00 98.12 104 GLU A C 1
ATOM 857 O O . GLU A 1 104 ? 9.360 -6.871 0.226 1.00 98.12 104 GLU A O 1
ATOM 862 N N . ILE A 1 105 ? 9.545 -7.309 -1.967 1.00 98.25 105 ILE A N 1
ATOM 863 C CA . ILE A 1 105 ? 8.244 -7.989 -2.075 1.00 98.25 105 ILE A CA 1
ATOM 864 C C . ILE A 1 105 ? 8.196 -9.202 -1.139 1.00 98.25 105 ILE A C 1
ATOM 866 O O . ILE A 1 105 ? 7.229 -9.370 -0.399 1.00 98.25 105 ILE A O 1
ATOM 870 N N . ALA A 1 106 ? 9.246 -10.028 -1.108 1.00 98.25 106 ALA A N 1
ATOM 871 C CA . ALA A 1 106 ? 9.302 -11.182 -0.212 1.00 98.25 106 ALA A CA 1
ATOM 872 C C . ALA A 1 106 ? 9.236 -10.773 1.272 1.00 98.25 106 ALA A C 1
ATOM 874 O O . ALA A 1 106 ? 8.557 -11.430 2.065 1.00 98.25 106 ALA A O 1
ATOM 875 N N . GLU A 1 107 ? 9.896 -9.677 1.653 1.00 98.31 107 GLU A N 1
ATOM 876 C CA . GLU A 1 107 ? 9.799 -9.116 3.002 1.00 98.31 107 GLU A CA 1
ATOM 877 C C . GLU A 1 107 ? 8.359 -8.692 3.330 1.00 98.31 107 GLU A C 1
ATOM 879 O O . GLU A 1 107 ? 7.832 -9.069 4.379 1.00 98.31 107 GLU A O 1
ATOM 884 N N . ARG A 1 108 ? 7.692 -7.970 2.422 1.00 98.06 108 ARG A N 1
ATOM 885 C CA . ARG A 1 108 ? 6.301 -7.521 2.603 1.00 98.06 108 ARG A CA 1
ATOM 886 C C . ARG A 1 108 ? 5.310 -8.680 2.664 1.00 98.06 108 ARG A C 1
ATOM 888 O O . ARG A 1 108 ? 4.443 -8.692 3.534 1.00 98.06 108 ARG A O 1
ATOM 895 N N . VAL A 1 109 ? 5.493 -9.717 1.848 1.00 98.19 109 VAL A N 1
ATOM 896 C CA . VAL A 1 109 ? 4.693 -10.951 1.921 1.00 98.19 109 VAL A CA 1
ATOM 897 C C . VAL A 1 109 ? 4.854 -11.643 3.278 1.00 98.19 109 VAL A C 1
ATOM 899 O O . VAL A 1 109 ? 3.872 -12.118 3.848 1.00 98.19 109 VAL A O 1
ATOM 902 N N . ASN A 1 110 ? 6.065 -11.683 3.840 1.00 98.00 110 ASN A N 1
ATOM 903 C CA . ASN A 1 110 ? 6.274 -12.245 5.178 1.00 98.00 110 ASN A CA 1
ATOM 904 C C . ASN A 1 110 ? 5.577 -11.417 6.268 1.00 98.00 110 ASN A C 1
ATOM 906 O O . ASN A 1 110 ? 5.014 -11.989 7.201 1.00 98.00 110 ASN A O 1
ATOM 910 N N . GLN A 1 111 ? 5.565 -10.087 6.139 1.00 97.44 111 GLN A N 1
ATOM 911 C CA . GLN A 1 111 ? 4.808 -9.218 7.043 1.00 97.44 111 GLN A CA 1
ATOM 912 C C . GLN A 1 111 ? 3.298 -9.474 6.941 1.00 97.44 111 GLN A C 1
ATOM 914 O O . GLN A 1 111 ? 2.646 -9.601 7.977 1.00 97.44 111 GLN A O 1
ATOM 919 N N . LEU A 1 112 ? 2.754 -9.635 5.725 1.00 97.38 112 LEU A N 1
ATOM 920 C CA . LEU A 1 112 ? 1.342 -9.987 5.524 1.00 97.38 112 LEU A CA 1
ATOM 921 C C . LEU A 1 112 ? 0.972 -11.302 6.201 1.00 97.38 112 LEU A C 1
ATOM 923 O O . LEU A 1 112 ? -0.046 -11.353 6.882 1.00 97.38 112 LEU A O 1
ATOM 927 N N . ARG A 1 113 ? 1.806 -12.340 6.074 1.00 97.06 113 ARG A N 1
ATOM 928 C CA . ARG A 1 113 ? 1.574 -13.627 6.754 1.00 97.06 113 ARG A CA 1
ATOM 929 C C . ARG A 1 113 ? 1.479 -13.455 8.268 1.00 97.06 113 ARG A C 1
ATOM 931 O O . ARG A 1 113 ? 0.542 -13.946 8.883 1.00 97.06 113 ARG A O 1
ATOM 938 N N . GLY A 1 114 ? 2.399 -12.690 8.858 1.00 96.56 114 GLY A N 1
ATOM 939 C CA . GLY A 1 114 ? 2.368 -12.408 10.294 1.00 96.56 114 GLY A CA 1
ATOM 940 C C . GLY A 1 114 ? 1.150 -11.587 10.738 1.00 96.56 114 GLY A C 1
ATOM 941 O O . GLY A 1 114 ? 0.694 -11.738 11.871 1.00 96.56 114 GLY A O 1
ATOM 942 N N . LEU A 1 115 ? 0.612 -10.714 9.880 1.00 95.75 115 LEU A N 1
ATOM 943 C CA . LEU A 1 115 ? -0.627 -9.979 10.161 1.00 95.75 115 LEU A CA 1
ATOM 944 C C . LEU A 1 115 ? -1.868 -10.857 10.015 1.00 95.75 115 LEU A C 1
ATOM 946 O O . LEU A 1 115 ? -2.749 -10.773 10.865 1.00 95.75 115 LEU A O 1
ATOM 950 N N . ASP A 1 116 ? -1.915 -11.707 8.991 1.00 94.75 116 ASP A N 1
ATOM 951 C CA . ASP A 1 116 ? -3.004 -12.660 8.765 1.00 94.75 116 ASP A CA 1
ATOM 952 C C . ASP A 1 116 ? -3.138 -13.632 9.944 1.00 94.75 116 ASP A C 1
ATOM 954 O O . ASP A 1 116 ? -4.217 -13.787 10.509 1.00 94.75 116 ASP A O 1
ATOM 958 N N . GLU A 1 117 ? -2.022 -14.191 10.421 1.00 96.75 117 GLU A N 1
ATOM 959 C CA . GLU A 1 117 ? -1.999 -15.039 11.619 1.00 96.75 117 GLU A CA 1
ATOM 960 C C . GLU A 1 117 ? -2.557 -14.316 12.854 1.00 96.75 117 GLU A C 1
ATOM 962 O O . GLU A 1 117 ? -3.341 -14.887 13.613 1.00 96.75 117 GLU A O 1
ATOM 967 N N . ARG A 1 118 ? -2.194 -13.041 13.054 1.00 95.38 118 ARG A N 1
ATOM 968 C CA . ARG A 1 118 ? -2.698 -12.232 14.177 1.00 95.38 118 ARG A CA 1
ATOM 969 C C . ARG A 1 118 ? -4.181 -11.910 14.044 1.00 95.38 118 ARG A C 1
ATOM 971 O O . ARG A 1 118 ? -4.873 -11.921 15.054 1.00 95.38 118 ARG A O 1
ATOM 978 N N . LEU A 1 119 ? -4.655 -11.613 12.835 1.00 93.56 119 LEU A N 1
ATOM 979 C CA . LEU A 1 119 ? -6.067 -11.348 12.553 1.00 93.56 119 LEU A CA 1
ATOM 980 C C . LEU A 1 119 ? -6.926 -12.599 12.748 1.00 93.56 119 LEU A C 1
ATOM 982 O O . LEU A 1 119 ? -8.026 -12.497 13.282 1.00 93.56 119 LEU A O 1
ATOM 986 N N . ASN A 1 120 ? -6.411 -13.766 12.361 1.00 93.44 120 ASN A N 1
ATOM 987 C CA . ASN A 1 120 ? -7.087 -15.053 12.520 1.00 93.44 120 ASN A CA 1
ATOM 988 C C . ASN A 1 120 ? -7.082 -15.558 13.973 1.00 93.44 120 ASN A C 1
ATOM 990 O O . ASN A 1 120 ? -7.930 -16.365 14.344 1.00 93.44 120 ASN A O 1
ATOM 994 N N . ALA A 1 121 ? -6.136 -15.098 14.796 1.00 93.00 121 ALA A N 1
ATOM 995 C CA . ALA A 1 121 ? -6.053 -15.426 16.220 1.00 93.00 121 ALA A CA 1
ATOM 996 C C . ALA A 1 121 ? -6.924 -14.530 17.129 1.00 93.00 121 ALA A C 1
ATOM 998 O O . ALA A 1 121 ? -6.957 -14.768 18.340 1.00 93.00 121 ALA A O 1
ATOM 999 N N . MET A 1 122 ? -7.585 -13.504 16.576 1.00 84.81 122 MET A N 1
ATOM 1000 C CA . MET A 1 122 ? -8.520 -12.611 17.282 1.00 84.81 122 MET A CA 1
ATOM 1001 C C . MET A 1 122 ? -9.967 -13.075 17.153 1.00 84.81 122 MET A C 1
ATOM 1003 O O . MET A 1 122 ? -10.656 -13.070 18.196 1.00 84.81 122 MET A O 1
#

Solvent-accessible surface area (backbone atoms only — not comparable to full-atom values): 7773 Å² total; per-residue (Å²): 138,83,85,85,82,79,87,77,88,78,77,80,74,81,76,76,94,58,81,92,62,56,72,71,56,51,54,50,53,50,45,32,59,76,39,78,72,56,60,77,78,82,77,68,82,72,59,74,85,72,70,74,69,70,76,77,72,80,77,82,75,51,74,66,57,51,5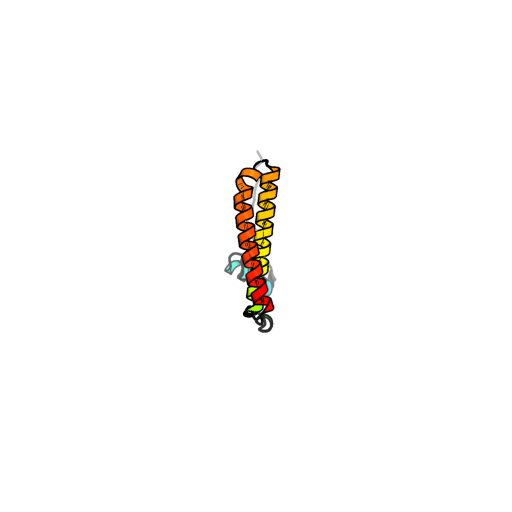1,52,52,52,48,53,51,50,53,50,53,42,53,52,49,53,49,50,46,52,53,31,40,76,72,75,48,25,84,83,44,47,68,62,51,53,51,52,42,52,52,49,53,54,52,45,50,60,49,50,54,54,62,72,73,107

pLDDT: mean 81.71, std 17.06, range [45.34, 98.5]

Sequence (122 aa):
MRADPDFNGTSRAPKPSKPLLGEAEKRRLQRLREFNGRPPEVVRPQKLSERSKVKEQPRRKTQREQLEELFQAIVGEIEEREGFLDEMRAHGRGDRYEHAIRAEIAERVNQLRGLDERLNAM

Foldseek 3Di:
DDDDDDPPPDDDDDDDPDPPDDPVVVVVVVQCVVVVNDRDDPPDPPDCVVVPPPVPDPPDDDPLRVLVVVLVVLVVVLVVLVVVLVVCVVVVNNVVCVVVSVVVSVVSVVVNVVSVVVSVVD

Secondary structure (DSSP, 8-state):
-----------PPPPPSS-SS-HHHHHHHHHHHHTTT-PPP------GGGS-----PPPPPPHHHHHHHHHHHHHHHHHHHHHHHHHHHHTT-HHHHHHHHHHHHHHHHHHHHHHHHHHHT-

Radius of gyration: 40.11 Å; Cα contacts (8 Å, |Δi|>4): 39; chains: 1; bounding box: 62×104×55 Å

Organism: Micromonas pusilla (NCBI:txid38833)